Protein 8VPY (pdb70)

Solvent-accessible surface area: 4456 Å² total

Secondary structure (DSSP, 8-state):
---------/---------/---------/---------

Structure (mmCIF, N/CA/C/O backbone):
data_8VPY
#
_entry.id   8VPY
#
_cell.length_a   22.434
_cell.length_b   22.492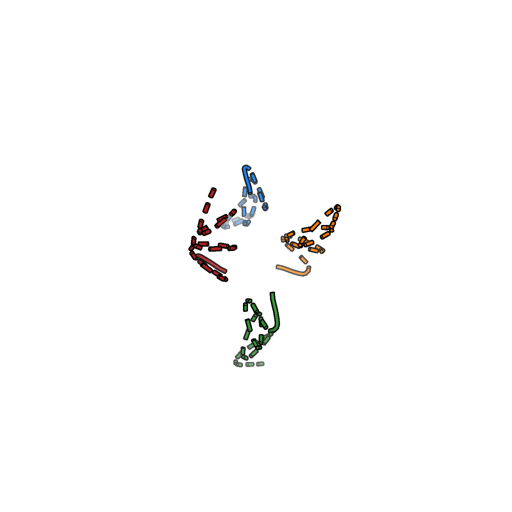
_cell.length_c   31.230
_cell.angle_alpha   104.440
_cell.angle_beta   90.220
_cell.angle_gamma   104.740
#
_symmetry.space_group_name_H-M   'P 1'
#
loop_
_entity.id
_entity.type
_entity.pdbx_description
1 polymer UIC-16-MER
2 non-polymer METHANOL
3 water water
#
loop_
_atom_site.group_PDB
_atom_site.id
_atom_site.type_symbol
_atom_site.label_atom_id
_atom_site.label_alt_id
_atom_site.label_comp_id
_atom_site.label_asym_id
_atom_site.label_entity_id
_atom_site.label_seq_id
_atom_site.pdbx_PDB_ins_code
_atom_site.Cartn_x
_atom_site.Cartn_y
_atom_site.Cartn_z
_atom_site.occupancy
_atom_site.B_iso_or_equiv
_atom_site.auth_seq_id
_atom_site.auth_comp_id
_atom_site.auth_asym_id
_atom_site.auth_atom_id
_atom_site.pdbx_PDB_model_num
ATOM 34 N N . LEU A 1 2 ? 18.83030 4.15545 -6.77752 1.000 14.44851 2 LEU A N 1
ATOM 35 C CA . LEU A 1 2 ? 17.92860 3.71945 -5.71739 1.000 14.48345 2 LEU A CA 1
ATOM 36 C C . LEU A 1 2 ? 16.46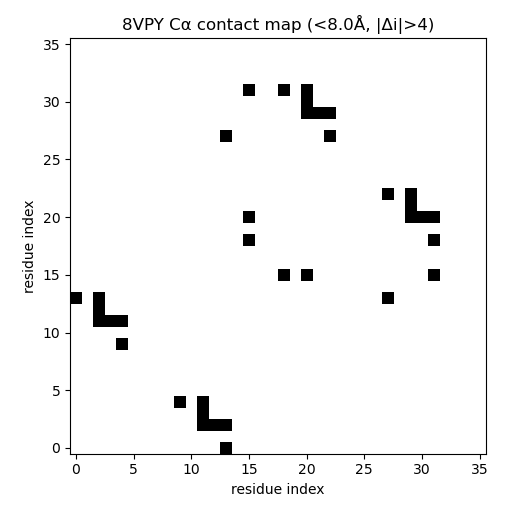883 3.50501 -6.19198 1.000 15.21158 2 LEU A C 1
ATOM 37 O O . LEU A 1 2 ? 15.78411 2.60857 -5.70897 1.000 14.00477 2 LEU A O 1
ATOM 53 N N . ALA A 1 3 ? 16.00674 4.31126 -7.13912 1.000 13.46841 3 ALA A N 1
ATOM 54 C CA . ALA A 1 3 ? 14.65207 4.15796 -7.68450 1.000 12.65139 3 ALA A CA 1
ATOM 55 C C . ALA A 1 3 ? 14.59124 2.91875 -8.57308 1.000 12.05182 3 ALA A C 1
ATOM 56 O O . ALA A 1 3 ? 13.60971 2.16248 -8.56897 1.000 11.76645 3 ALA A O 1
ATOM 76 N N . ALA A 1 5 ? 16.31355 0.20962 -8.14064 1.000 11.93447 5 ALA A N 1
ATOM 77 C CA . ALA A 1 5 ? 16.28523 -0.90769 -7.18917 1.000 12.94819 5 ALA A CA 1
ATOM 78 C C . ALA A 1 5 ? 14.90337 -1.06775 -6.57511 1.000 12.36937 5 ALA A C 1
ATOM 79 O O . ALA A 1 5 ? 14.35877 -2.17858 -6.51496 1.000 12.32544 5 ALA A O 1
ATOM 99 N N . ALA A 1 7 ? 12.04527 -0.21934 -7.75470 1.000 11.25354 7 ALA A N 1
ATOM 100 C CA . ALA A 1 7 ? 11.13582 -0.69458 -8.78933 1.000 11.36433 7 ALA A CA 1
ATOM 101 C C . ALA A 1 7 ? 11.32555 -2.19481 -9.02829 1.000 11.66982 7 ALA A C 1
ATOM 102 O O . ALA A 1 7 ? 10.36289 -2.93212 -9.17716 1.000 11.94715 7 ALA A O 1
ATOM 122 N N A LEU A 1 9 ? 12.29883 -4.50207 -6.96139 0.312 11.57917 9 LEU A N 1
ATOM 123 N N B LEU A 1 9 ? 12.28464 -4.49083 -6.97035 0.688 10.89948 9 LEU A N 1
ATOM 124 C CA A LEU A 1 9 ? 11.69228 -5.23315 -5.85742 0.312 12.27085 9 LEU A CA 1
ATOM 125 C CA B LEU A 1 9 ? 11.70221 -5.24201 -5.88251 0.688 12.70311 9 LEU A CA 1
ATOM 126 C C A LEU A 1 9 ? 10.17342 -5.15284 -5.91632 0.312 12.12845 9 LEU A C 1
ATOM 127 C C B LEU A 1 9 ? 10.18314 -5.15875 -5.94874 0.688 12.86049 9 LEU A C 1
ATOM 128 O O A LEU A 1 9 ? 9.47854 -6.14342 -5.67180 0.312 12.00188 9 LEU A O 1
ATOM 129 O O B LEU A 1 9 ? 9.48681 -6.15678 -5.74336 0.688 13.02178 9 LEU A O 1
ATOM 173 N N . ALA A 1 11 ? 8.33203 -5.04430 -8.49822 1.000 12.07466 11 ALA A N 1
ATOM 174 C CA . ALA A 1 11 ? 7.94592 -6.01983 -9.52000 1.000 11.68096 11 ALA A CA 1
ATOM 175 C C . ALA A 1 11 ? 7.95239 -7.46168 -8.98488 1.000 11.65277 11 ALA A C 1
ATOM 176 O O . ALA A 1 11 ? 7.03759 -8.25416 -9.24078 1.000 11.12348 11 ALA A O 1
ATOM 196 N N . LEU A 1 13 ? 7.42265 -8.42776 -5.97832 1.000 12.83188 13 LEU A N 1
ATOM 197 C CA . LEU A 1 13 ? 6.23730 -8.62995 -5.13275 1.000 14.93797 13 LEU A CA 1
ATOM 198 C C . LEU A 1 13 ? 4.96424 -8.79857 -5.95623 1.000 14.81029 13 LEU A C 1
ATOM 199 O O . LEU A 1 13 ? 4.18364 -9.72101 -5.73716 1.000 14.49505 13 LEU A O 1
ATOM 228 N N . GLN A 1 15 ? 4.72608 -9.85089 -8.95931 1.000 13.29266 15 GLN A N 1
ATOM 229 C CA . GLN A 1 15 ? 4.77683 -11.11280 -9.68468 1.000 14.42538 15 GLN A CA 1
ATOM 230 C C . GLN A 1 15 ? 4.57848 -12.30994 -8.75479 1.000 13.58551 15 GLN A C 1
ATOM 231 O O . GLN A 1 15 ? 4.13308 -13.38006 -9.18240 1.000 13.90196 15 GLN A O 1
ATOM 258 N N . LEU A 1 17 ? 2.30604 -12.83764 -6.68977 1.000 15.44219 17 LEU A N 1
ATOM 259 C CA . LEU A 1 17 ? 0.88608 -13.22169 -6.75847 1.000 16.90156 17 LEU A CA 1
ATOM 260 C C . LEU A 1 17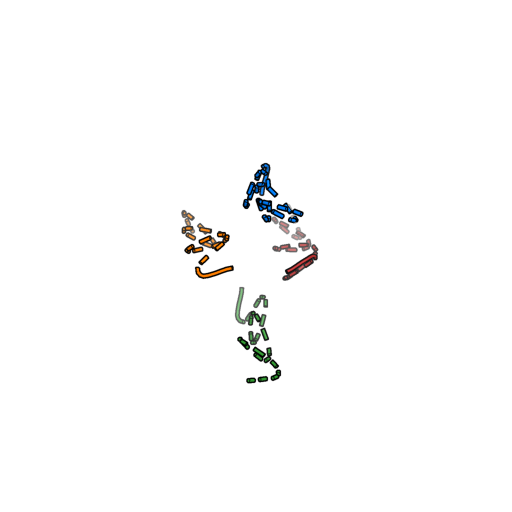 ? 0.40610 -13.44866 -8.19059 1.000 16.75658 17 LEU A C 1
ATOM 261 O O . LEU A 1 17 ? -0.77491 -13.70960 -8.43490 1.000 16.54343 17 LEU A O 1
ATOM 339 N N . LEU B 1 2 ? 15.11924 -9.88613 -6.79442 1.000 13.12629 2 LEU B N 1
ATOM 340 C CA . LEU B 1 2 ? 16.05423 -9.40832 -5.78903 1.000 13.01909 2 LEU B CA 1
ATOM 341 C C . LEU B 1 2 ? 17.44822 -9.16159 -6.34591 1.000 14.37637 2 LEU B C 1
ATOM 342 O O . LEU B 1 2 ? 18.13484 -8.24838 -5.89722 1.000 13.91944 2 LEU B O 1
ATOM 358 N N . ALA B 1 3 ? 17.88365 -9.99419 -7.28760 1.000 13.59181 3 ALA B N 1
ATOM 359 C CA . ALA B 1 3 ? 19.18991 -9.79764 -7.91574 1.000 13.90372 3 ALA B CA 1
ATOM 360 C C . ALA B 1 3 ? 19.20073 -8.54416 -8.80018 1.000 13.63060 3 ALA B C 1
ATOM 361 O O . ALA B 1 3 ? 20.17655 -7.77870 -8.79175 1.000 12.98890 3 ALA B O 1
ATOM 381 N N . ALA B 1 5 ? 17.51975 -5.94666 -8.24422 1.000 13.07247 5 ALA B N 1
ATOM 382 C CA . ALA B 1 5 ? 17.57466 -4.85268 -7.27378 1.000 12.29171 5 ALA B CA 1
ATOM 383 C C . ALA B 1 5 ? 18.97891 -4.71212 -6.70666 1.000 12.29628 5 ALA B C 1
ATOM 384 O O . ALA B 1 5 ? 19.51483 -3.58721 -6.59527 1.000 11.82378 5 ALA B O 1
ATOM 404 N N . ALA B 1 7 ? 21.79085 -5.55886 -8.04448 1.000 13.79247 7 ALA B N 1
ATOM 405 C CA . ALA B 1 7 ? 22.66541 -5.01968 -9.08008 1.000 12.06893 7 ALA B CA 1
ATOM 406 C C . ALA B 1 7 ? 22.50264 -3.49856 -9.22992 1.000 12.56161 7 ALA B C 1
ATOM 407 O O . ALA B 1 7 ? 23.48003 -2.75467 -9.34615 1.000 13.14407 7 ALA B O 1
ATOM 427 N N . LEU B 1 9 ? 21.61127 -1.32121 -7.00048 1.000 12.91729 9 LEU B N 1
ATOM 428 C CA . LEU B 1 9 ? 22.27088 -0.63545 -5.89630 1.000 11.80829 9 LEU B CA 1
ATOM 429 C C . LEU B 1 9 ? 23.78877 -0.73787 -5.97639 1.000 12.18013 9 LEU B C 1
ATOM 430 O O . LEU B 1 9 ? 24.48720 0.23967 -5.69990 1.000 12.96677 9 LEU B O 1
ATOM 459 N N . ALA B 1 11 ? 25.56990 -0.75118 -8.59238 1.000 13.35172 11 ALA B N 1
ATOM 460 C CA . ALA B 1 11 ? 25.89245 0.28838 -9.57495 1.000 10.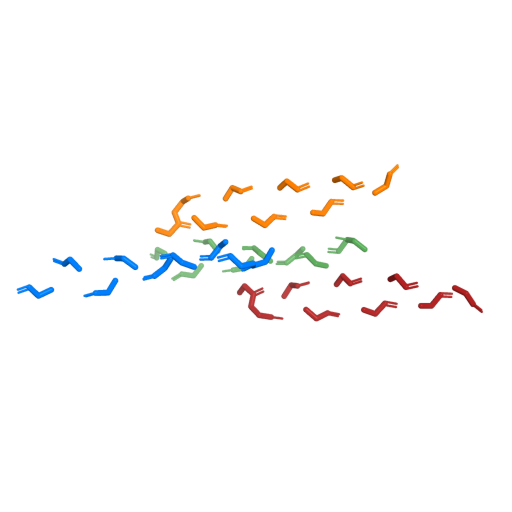88898 11 ALA B CA 1
ATOM 461 C C . ALA B 1 11 ? 25.88409 1.70701 -8.97079 1.000 12.27382 11 ALA B C 1
ATOM 462 O O . ALA B 1 11 ? 26.81824 2.50093 -9.20505 1.000 12.37217 11 ALA B O 1
ATOM 482 N N . LEU B 1 13 ? 26.41327 2.57600 -5.89622 1.000 11.19960 13 LEU B N 1
ATOM 483 C CA . LEU B 1 13 ? 27.57066 2.72300 -5.01541 1.000 12.76477 13 LEU B CA 1
ATOM 484 C C . LEU B 1 13 ? 28.84768 2.97397 -5.82876 1.000 11.79171 13 LEU B C 1
ATOM 485 O O . LEU B 1 13 ? 29.62840 3.89312 -5.55431 1.000 11.74162 13 LEU B O 1
ATOM 514 N N . GLN B 1 15 ? 29.13560 4.05996 -8.83323 1.000 11.24243 15 GLN B N 1
ATOM 515 C CA . GLN B 1 15 ? 29.06287 5.33336 -9.57558 1.000 13.02509 15 GLN B CA 1
ATOM 516 C C . GLN B 1 15 ? 29.23149 6.56691 -8.68058 1.000 11.73009 15 GLN B C 1
ATOM 517 O O . GLN B 1 15 ? 29.69793 7.62574 -9.13550 1.000 11.55757 15 GLN B O 1
ATOM 544 N N . LEU B 1 17 ? 31.47930 7.14726 -6.67361 1.000 11.70986 17 LEU B N 1
ATOM 545 C CA . LEU B 1 17 ? 32.91065 7.50424 -6.74358 1.000 12.85854 17 LEU B CA 1
ATOM 546 C C . LEU B 1 17 ? 33.32596 7.94324 -8.12247 1.000 13.58929 17 LEU B C 1
ATOM 547 O O . LEU B 1 17 ? 34.50949 8.08080 -8.42216 1.000 15.74172 17 LEU B O 1
ATOM 625 N N . LEU C 1 2 ? 30.99815 3.94920 1.81531 1.000 14.82075 2 LEU C N 1
ATOM 626 C CA . LEU C 1 2 ? 30.68565 2.92870 0.83952 1.000 15.55349 2 LEU C CA 1
ATOM 627 C C . LEU C 1 2 ? 30.93930 1.49480 1.33163 1.000 15.57891 2 LEU C C 1
ATOM 628 O O . LEU C 1 2 ? 30.25247 0.57718 0.90893 1.000 15.12360 2 LEU C O 1
ATOM 644 N N . ALA C 1 3 ? 31.91214 1.29660 2.21054 1.000 15.15914 3 ALA C N 1
ATOM 645 C CA . ALA C 1 3 ? 32.10580 -0.03788 2.79066 1.000 14.36090 3 ALA C CA 1
ATOM 646 C C . ALA C 1 3 ? 30.91658 -0.42949 3.69057 1.000 14.79063 3 ALA C C 1
ATOM 647 O O . ALA C 1 3 ? 30.43408 -1.56991 3.66388 1.000 14.95311 3 ALA C O 1
ATOM 667 N N . ALA C 1 5 ? 27.92434 0.50155 3.28504 1.000 11.96911 5 ALA C N 1
ATOM 668 C CA . ALA C 1 5 ? 26.86095 0.17332 2.34978 1.000 11.83011 5 ALA C CA 1
ATOM 669 C C . ALA C 1 5 ? 27.05750 -1.20803 1.74808 1.000 11.49081 5 ALA C C 1
ATOM 670 O O . ALA C 1 5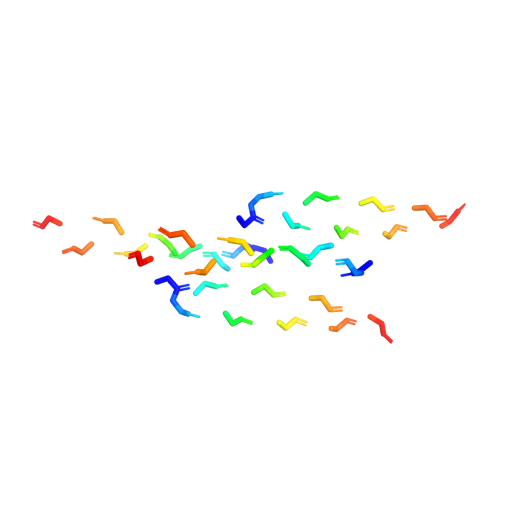 ? 26.10333 -2.01289 1.68204 1.000 12.13378 5 ALA C O 1
ATOM 690 N N . ALA C 1 7 ? 28.60628 -3.72720 2.98260 1.000 13.57248 7 ALA C N 1
ATOM 691 C CA . ALA C 1 7 ? 28.33800 -4.73969 4.00718 1.000 13.97907 7 ALA C CA 1
ATOM 692 C C . ALA C 1 7 ? 26.83025 -4.97108 4.21545 1.000 13.70430 7 ALA C C 1
ATOM 693 O O . ALA C 1 7 ? 26.38554 -6.12900 4.35470 1.000 14.13506 7 ALA C O 1
ATOM 713 N N A LEU C 1 9 ? 24.45382 -4.59912 2.09276 0.589 11.64813 9 LEU C N 1
ATOM 714 N N B LEU C 1 9 ? 24.44853 -4.57965 2.09620 0.411 12.56320 9 LEU C N 1
ATOM 715 C CA A LEU C 1 9 ? 23.96454 -5.37844 0.96255 0.589 12.11827 9 LEU C CA 1
ATOM 716 C CA B LEU C 1 9 ? 23.99115 -5.35165 0.94970 0.411 13.51866 9 LEU C CA 1
ATOM 717 C C A LEU C 1 9 ? 24.39863 -6.83752 1.05705 0.589 11.93097 9 LEU C C 1
ATOM 718 C C B LEU C 1 9 ? 24.39879 -6.82383 1.07006 0.411 13.00553 9 LEU C C 1
ATOM 719 O O A LEU C 1 9 ? 23.60294 -7.73864 0.80084 0.589 12.10936 9 LEU C O 1
ATOM 720 O O B LEU C 1 9 ? 23.58014 -7.71623 0.85980 0.411 13.82974 9 LEU C O 1
ATOM 764 N N . ALA C 1 11 ? 24.89019 -8.59655 3.61866 1.000 13.67264 11 ALA C N 1
ATOM 765 C CA . ALA C 1 11 ? 24.00109 -9.20679 4.61324 1.000 13.39574 11 ALA C CA 1
ATOM 766 C C . ALA C 1 11 ? 22.62122 -9.52775 4.03629 1.000 15.32658 11 ALA C C 1
ATOM 767 O O . ALA C 1 11 ? 22.06187 -10.61956 4.24736 1.000 15.45779 11 ALA C O 1
ATOM 787 N N . LEU C 1 13 ? 21.84255 -10.19340 0.97589 1.000 15.79424 13 LEU C N 1
ATOM 788 C CA . LEU C 1 13 ? 21.95388 -11.28751 0.02778 1.000 18.03525 13 LEU C CA 1
ATOM 789 C C . LEU C 1 13 ? 22.11077 -12.59683 0.76722 1.000 17.20500 13 LEU C C 1
ATOM 790 O O . LEU C 1 13 ? 21.42921 -13.58786 0.45029 1.000 17.42933 13 LEU C O 1
ATOM 819 N N . GLN C 1 15 ? 21.08905 -13.27650 3.76633 1.000 14.42252 15 GLN C N 1
ATOM 820 C CA . GLN C 1 15 ? 19.85446 -13.58200 4.50473 1.000 14.91245 15 GLN C CA 1
ATOM 821 C C . GLN C 1 15 ? 18.70772 -14.03515 3.58907 1.000 14.15928 15 GLN C C 1
ATOM 822 O O . GLN C 1 15 ? 17.80436 -14.76425 4.02527 1.000 13.70261 15 GLN C O 1
ATOM 849 N N . LEU C 1 17 ? 18.78820 -16.25436 1.48836 1.000 13.25770 17 LEU C N 1
ATOM 850 C CA . LEU C 1 17 ? 18.88230 -17.72028 1.52053 1.000 15.18610 17 LEU C CA 1
ATOM 851 C C . LEU C 1 17 ? 18.75907 -18.30645 2.92483 1.000 15.29028 17 LEU C C 1
ATOM 852 O O . LEU C 1 17 ? 18.83737 -19.52196 3.11808 1.000 16.43701 17 LEU C O 1
ATOM 930 N N . LEU D 1 2 ? 18.51984 -3.40432 1.80455 1.000 14.11822 2 LEU D N 1
ATOM 931 C CA . LEU D 1 2 ? 18.78838 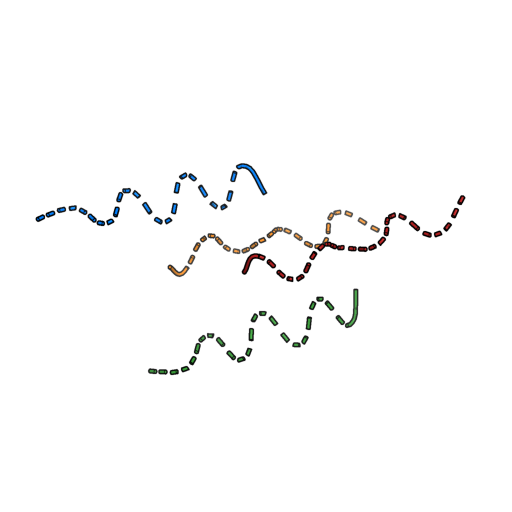-2.50600 0.70812 1.000 13.93554 2 LEU D CA 1
ATOM 932 C C . LEU D 1 2 ? 18.59443 -1.04620 1.13809 1.000 14.05486 2 LEU D C 1
ATOM 933 O O . LEU D 1 2 ? 19.31453 -0.17708 0.69791 1.000 14.49430 2 LEU D O 1
ATOM 949 N N . ALA D 1 3 ? 17.63171 -0.76972 2.01574 1.000 13.33482 3 ALA D N 1
ATOM 950 C CA . ALA D 1 3 ? 17.40015 0.58690 2.49350 1.000 14.35673 3 ALA D CA 1
ATOM 951 C C . ALA D 1 3 ? 18.53253 1.02246 3.43410 1.000 14.01387 3 ALA D C 1
ATOM 952 O O . ALA D 1 3 ? 18.97017 2.19032 3.44339 1.000 14.05273 3 ALA D O 1
ATOM 972 N N . ALA D 1 5 ? 21.60439 0.07919 3.17235 1.000 13.06220 5 ALA D N 1
ATOM 973 C CA . ALA D 1 5 ? 22.68721 0.41249 2.25126 1.000 12.59986 5 ALA D CA 1
ATOM 974 C C . ALA D 1 5 ? 22.46530 1.79235 1.62468 1.000 13.20686 5 ALA D C 1
ATOM 975 O O . ALA D 1 5 ? 23.39162 2.61249 1.55178 1.000 11.99528 5 ALA D O 1
ATOM 995 N N . ALA D 1 7 ? 20.87969 4.27753 2.74027 1.000 12.41736 7 ALA D N 1
ATOM 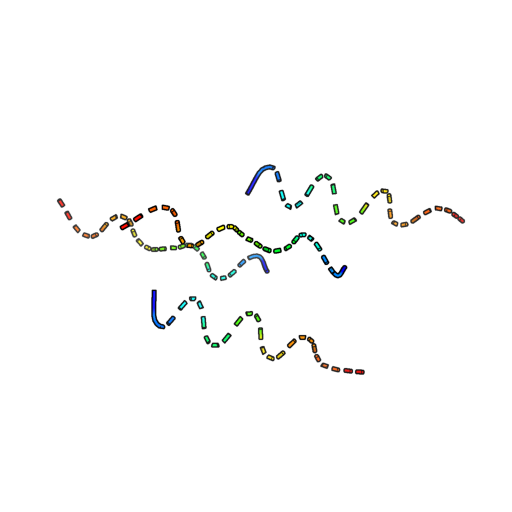996 C CA . ALA D 1 7 ? 21.10826 5.32993 3.72692 1.000 11.82747 7 ALA D CA 1
ATOM 997 C C . ALA D 1 7 ? 22.58821 5.53471 3.97333 1.000 10.99721 7 ALA D C 1
ATOM 998 O O . ALA D 1 7 ? 23.03761 6.69056 4.11837 1.000 11.98228 7 ALA D O 1
ATOM 1018 N N . LEU D 1 9 ? 24.98993 5.22579 1.86370 1.000 11.97545 9 LEU D N 1
ATOM 1019 C CA . LEU D 1 9 ? 25.46992 6.00510 0.73275 1.000 12.37592 9 LEU D CA 1
ATOM 1020 C C . LEU D 1 9 ? 25.03894 7.46194 0.87176 1.000 11.20667 9 LEU D C 1
ATOM 1021 O O . LEU D 1 9 ? 25.84162 8.35961 0.61190 1.000 11.43921 9 LEU D O 1
ATOM 1050 N N . ALA D 1 11 ? 24.54324 9.21189 3.42234 1.000 11.65285 11 ALA D N 1
ATOM 1051 C CA . ALA D 1 11 ? 25.44531 9.79373 4.42165 1.000 12.35617 11 ALA D CA 1
ATOM 1052 C C . ALA D 1 11 ? 26.81357 10.11297 3.84048 1.000 12.28937 11 ALA D C 1
ATOM 1053 O O . ALA D 1 11 ? 27.35853 11.19445 4.07359 1.000 12.36938 11 ALA D O 1
ATOM 1073 N N . LEU D 1 13 ? 27.68015 10.83065 0.84672 1.000 12.06431 13 LEU D N 1
ATOM 1074 C CA . LEU D 1 13 ? 27.62987 11.97760 -0.05923 1.000 13.06521 13 LEU D CA 1
ATOM 1075 C C . LEU D 1 13 ? 27.38881 13.29686 0.69585 1.000 12.66556 13 LEU D C 1
ATOM 1076 O O . LEU D 1 13 ? 28.06503 14.29912 0.44500 1.000 11.80791 13 LEU D O 1
ATOM 1105 N N . GLN D 1 15 ? 28.35109 13.86798 3.73861 1.000 13.02291 15 GLN D N 1
ATOM 1106 C CA . GLN D 1 15 ? 29.55263 14.13503 4.53988 1.000 13.6683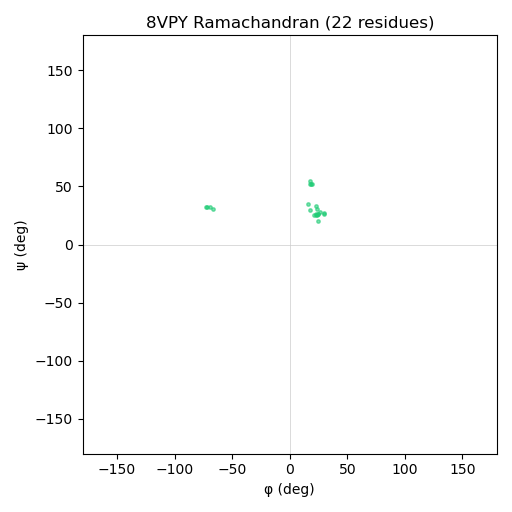4 15 GLN D CA 1
ATOM 1107 C C . GLN D 1 15 ? 30.71557 14.59160 3.68120 1.000 14.40118 15 GLN D C 1
ATOM 1108 O O . GLN D 1 15 ? 31.63052 15.25872 4.15709 1.000 13.85719 15 GLN D O 1
ATOM 1135 N N . LEU D 1 17 ? 30.67460 16.96799 1.73242 1.000 12.99076 17 LEU D N 1
ATOM 1136 C CA . LEU D 1 17 ? 30.63463 18.44079 1.83654 1.000 13.29578 17 LEU D CA 1
ATOM 1137 C C . LEU D 1 17 ? 30.86143 18.93014 3.23689 1.000 13.86180 17 LEU D C 1
ATOM 1138 O O . LEU D 1 17 ? 30.70322 20.11428 3.53352 1.000 15.74125 17 LEU D O 1
#

B-factor: mean 20.79, std 10.96, range [9.64, 72.51]

Foldseek 3Di:
DVVCVVCVD/DVVCVVCVD/DVVCVVCVD/DVVCVVCVD

Radius of gyration: 12.4 Å; Cα contacts (8 Å, |Δi|>4): 18; chains: 4; bounding box: 32×36×14 Å

Sequence (36 aa):
LAAALLALQLLAAALALQLLAAALLALQLLAAALALQL